Protein AF-A0A239NCH2-F1 (afdb_monomer_lite)

Organism: NCBI:txid366289

Radius of gyration: 20.2 Å; chains: 1; bounding box: 29×40×67 Å

Sequence (72 aa):
MDNVTPMKHKGSGEQPAHIDRTSYVLLVDTLIG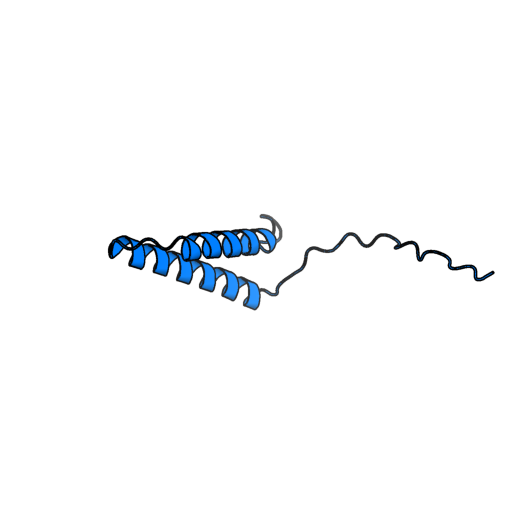FMQLRIAEGDAGRHC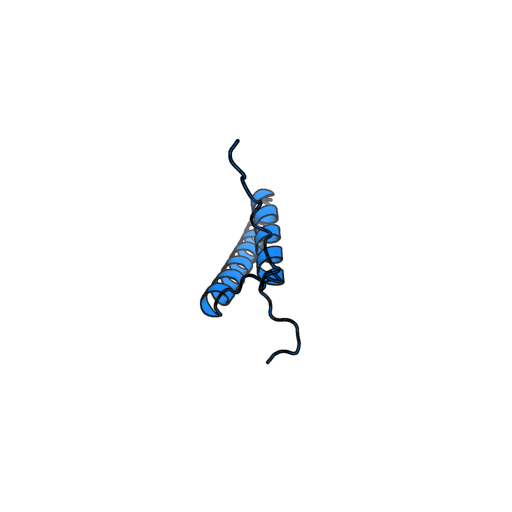DELDRLIGQLDRLADRFTPPKGVA

Foldseek 3Di:
DDPPDPPDPDDDPPDQDEDDPVVLVVLVVVLVVLVVVQVVCVVVVHHDVVSVVVNVVSVVVSVSHDPPPPDD

pLDDT: mean 81.35, std 20.25, range [41.56, 98.38]

Secondary structure (DSSP, 8-state):
--------------PPP---HHHHHHHHHHHHHHHHHHHHHHHTT---HHHHHHHHHHHHHHHHHSPPTT--

Structure (mmCIF, N/CA/C/O backbone):
data_AF-A0A239NCH2-F1
#
_entry.id   AF-A0A239NCH2-F1
#
loop_
_atom_site.group_PDB
_atom_site.id
_atom_site.type_symbol
_atom_site.label_atom_id
_atom_site.label_alt_id
_atom_site.label_comp_id
_atom_site.label_asym_id
_atom_site.label_entity_id
_atom_site.label_seq_id
_atom_site.pdbx_PDB_ins_code
_atom_site.Cartn_x
_atom_site.Cartn_y
_atom_site.Cartn_z
_atom_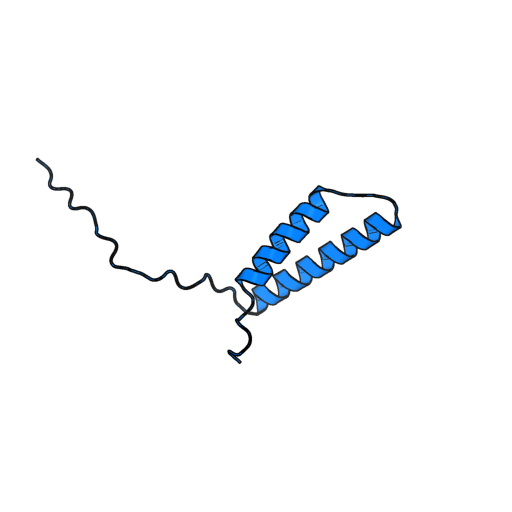site.occupancy
_atom_site.B_iso_or_equiv
_atom_site.auth_seq_id
_atom_site.auth_comp_id
_atom_site.auth_asym_id
_atom_site.auth_atom_id
_atom_site.pdbx_PDB_model_num
ATOM 1 N N . MET A 1 1 ? -3.801 23.911 -50.941 1.00 41.69 1 MET A N 1
ATOM 2 C CA . MET A 1 1 ? -4.107 22.462 -50.947 1.00 41.69 1 MET A CA 1
ATOM 3 C C . MET A 1 1 ? -2.911 21.788 -50.312 1.00 41.69 1 MET A C 1
ATOM 5 O O . MET A 1 1 ? -1.980 21.409 -51.009 1.00 41.69 1 MET A O 1
ATOM 9 N N . ASP A 1 2 ? -2.892 21.766 -48.985 1.00 45.38 2 ASP A N 1
ATOM 10 C CA . ASP A 1 2 ? -1.754 21.282 -48.212 1.00 45.38 2 ASP A CA 1
ATOM 11 C C . ASP A 1 2 ? -1.910 19.782 -47.969 1.00 45.38 2 ASP A C 1
ATOM 13 O O . ASP A 1 2 ? -2.833 19.327 -47.293 1.00 45.38 2 ASP A O 1
ATOM 17 N N . ASN A 1 3 ? -1.015 19.011 -48.588 1.00 51.22 3 ASN A N 1
ATOM 18 C CA . ASN A 1 3 ? -0.904 17.565 -48.436 1.00 51.22 3 ASN A CA 1
ATOM 19 C C . ASN A 1 3 ? -0.354 17.237 -47.041 1.00 51.22 3 ASN A C 1
ATOM 21 O O . ASN A 1 3 ? 0.848 17.046 -46.854 1.00 51.22 3 ASN A O 1
ATOM 25 N N . VAL A 1 4 ? -1.238 17.144 -46.049 1.00 52.59 4 VAL A N 1
ATOM 26 C CA . VAL A 1 4 ? -0.891 16.564 -44.750 1.00 52.59 4 VAL A CA 1
ATOM 27 C C . VAL A 1 4 ? -0.896 15.048 -44.909 1.00 52.59 4 VAL A C 1
ATOM 29 O O . VAL A 1 4 ? -1.942 14.404 -44.944 1.00 52.59 4 VAL A O 1
ATOM 32 N N . THR A 1 5 ? 0.294 14.470 -45.047 1.00 56.34 5 THR A N 1
ATOM 33 C CA . THR A 1 5 ? 0.450 13.014 -45.052 1.00 56.34 5 THR A CA 1
ATOM 34 C C . THR A 1 5 ? 0.353 12.535 -43.603 1.00 56.34 5 THR A C 1
ATOM 36 O O . THR A 1 5 ? 1.156 12.985 -42.782 1.00 56.34 5 THR A O 1
ATOM 39 N N . PRO A 1 6 ? -0.586 11.642 -43.242 1.00 55.47 6 PRO A N 1
ATOM 40 C CA . PRO A 1 6 ? -0.633 11.095 -41.895 1.00 55.47 6 PRO A CA 1
ATOM 41 C C . PRO A 1 6 ? 0.658 10.315 -41.658 1.00 55.47 6 PRO A C 1
ATOM 43 O O . PRO A 1 6 ? 0.977 9.390 -42.413 1.00 55.47 6 PRO A O 1
ATOM 46 N N . MET A 1 7 ? 1.413 10.689 -40.624 1.00 55.69 7 MET A N 1
ATOM 47 C CA . MET A 1 7 ? 2.541 9.894 -40.153 1.00 55.69 7 MET A CA 1
ATOM 48 C C . MET A 1 7 ? 2.010 8.520 -39.741 1.00 55.69 7 MET A C 1
ATOM 50 O O . MET A 1 7 ? 1.409 8.351 -38.682 1.00 55.69 7 MET A O 1
ATOM 54 N N . LYS A 1 8 ? 2.202 7.527 -40.613 1.00 45.31 8 LYS A N 1
ATOM 55 C CA . LYS A 1 8 ? 1.976 6.122 -40.288 1.00 45.31 8 LYS A CA 1
ATOM 56 C C . LYS A 1 8 ? 2.960 5.757 -39.183 1.00 45.31 8 LYS A C 1
ATOM 58 O O . LYS A 1 8 ? 4.153 5.617 -39.448 1.00 45.31 8 LYS A O 1
ATOM 63 N N . HIS A 1 9 ? 2.456 5.614 -37.960 1.00 48.09 9 HIS A N 1
ATOM 64 C CA . HIS A 1 9 ? 3.206 5.040 -36.852 1.00 48.09 9 HIS A CA 1
ATOM 65 C C . HIS A 1 9 ? 3.572 3.603 -37.242 1.00 48.09 9 HIS A C 1
ATOM 67 O O . HIS A 1 9 ? 2.749 2.689 -37.221 1.00 48.09 9 HIS A O 1
ATOM 73 N N . LYS A 1 10 ? 4.805 3.429 -37.718 1.00 42.59 10 LYS A N 1
ATOM 74 C CA . LYS A 1 10 ? 5.405 2.125 -37.976 1.00 42.59 10 LYS A CA 1
ATOM 75 C C . LYS A 1 10 ? 5.586 1.473 -36.608 1.00 42.59 10 LYS A C 1
ATOM 77 O O . LYS A 1 10 ? 6.119 2.112 -35.707 1.00 42.59 10 LYS A O 1
ATOM 82 N N . GLY A 1 11 ? 5.042 0.268 -36.457 1.00 52.50 11 GLY A N 1
ATOM 83 C CA . GLY A 1 11 ? 4.869 -0.409 -35.178 1.00 52.50 11 GLY A CA 1
ATOM 84 C C . GLY A 1 11 ? 6.078 -0.314 -34.252 1.00 52.50 11 GLY A C 1
ATOM 85 O O . GLY A 1 11 ? 7.177 -0.728 -34.608 1.00 52.50 11 GLY A O 1
ATOM 86 N N . SER A 1 12 ? 5.823 0.170 -33.046 1.00 41.56 12 SER A N 1
ATOM 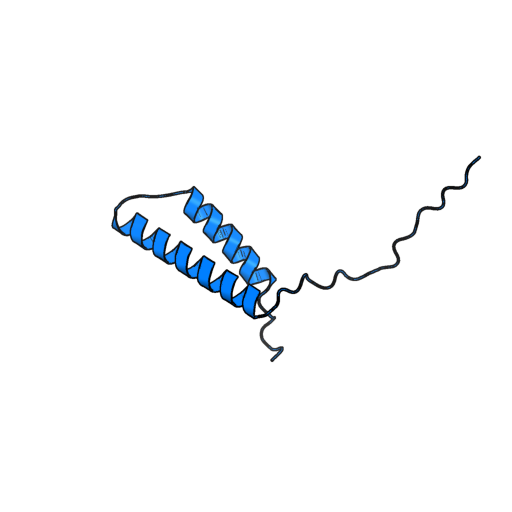87 C CA . SER A 1 12 ? 6.631 -0.152 -31.884 1.00 41.56 12 SER A CA 1
ATOM 88 C C . SER A 1 12 ? 5.713 -0.983 -31.012 1.00 41.56 12 SER A C 1
ATOM 90 O O . SER A 1 12 ? 4.752 -0.450 -30.463 1.00 41.56 12 SER A O 1
ATOM 92 N N . GLY A 1 13 ? 5.946 -2.297 -30.965 1.00 48.56 13 GLY A N 1
ATOM 93 C CA . GLY A 1 13 ? 5.411 -3.109 -29.881 1.00 48.56 13 GLY A CA 1
ATOM 94 C C . GLY A 1 13 ? 5.824 -2.411 -28.597 1.00 48.56 13 GLY A C 1
ATOM 95 O O . GLY A 1 13 ? 7.020 -2.245 -28.360 1.00 48.56 13 GLY A O 1
ATOM 96 N N . GLU A 1 14 ? 4.840 -1.873 -27.886 1.00 50.91 14 GLU A N 1
ATOM 97 C CA . GLU A 1 14 ? 5.030 -1.097 -26.673 1.00 50.91 14 GLU A CA 1
ATOM 98 C C . GLU A 1 14 ? 5.782 -2.014 -25.707 1.00 50.91 14 GLU A C 1
ATOM 100 O O . GLU A 1 14 ? 5.215 -2.975 -25.183 1.00 50.91 14 GLU A O 1
ATOM 105 N N . GLN A 1 15 ? 7.102 -1.823 -25.583 1.00 54.78 15 GLN A N 1
ATOM 106 C CA . GLN A 1 15 ? 7.858 -2.537 -24.565 1.00 54.78 15 GLN A CA 1
ATOM 107 C C . GLN A 1 15 ? 7.166 -2.201 -23.247 1.00 54.78 15 GLN A C 1
ATOM 109 O O . GLN A 1 15 ? 6.928 -1.011 -23.000 1.00 54.78 15 GLN A O 1
ATOM 114 N N . PRO A 1 16 ? 6.777 -3.210 -22.446 1.00 62.53 16 PRO A N 1
ATOM 115 C CA . PRO A 1 16 ? 6.116 -2.958 -21.181 1.00 62.53 16 PRO A CA 1
ATOM 116 C C . PRO A 1 16 ? 6.924 -1.918 -20.419 1.00 62.53 16 PRO A C 1
ATOM 118 O O . PRO A 1 16 ? 8.154 -1.989 -20.402 1.00 62.53 16 PRO A O 1
ATOM 121 N N . ALA A 1 17 ? 6.252 -0.932 -19.827 1.00 67.19 17 ALA A N 1
ATOM 122 C CA . ALA A 1 17 ? 6.939 0.006 -18.957 1.00 67.19 17 ALA A CA 1
ATOM 123 C C . ALA A 1 17 ? 7.763 -0.810 -17.947 1.00 67.19 17 ALA A C 1
ATOM 125 O O . ALA A 1 17 ? 7.243 -1.716 -17.297 1.00 67.19 17 ALA A O 1
ATOM 126 N N . HIS A 1 18 ? 9.061 -0.540 -17.875 1.00 76.62 18 HIS A N 1
ATOM 127 C CA . HIS A 1 18 ? 9.961 -1.205 -16.947 1.00 76.62 18 HIS A CA 1
ATOM 128 C C . HIS A 1 18 ? 10.269 -0.221 -15.824 1.00 76.62 18 HIS A C 1
ATOM 130 O O . HIS A 1 18 ? 10.711 0.897 -16.086 1.00 76.62 18 HIS A O 1
ATOM 136 N N . ILE A 1 19 ? 10.029 -0.632 -14.581 1.00 84.44 19 ILE A N 1
ATOM 137 C CA . ILE A 1 19 ? 10.582 0.051 -13.412 1.00 84.44 19 ILE A CA 1
ATOM 138 C C . ILE A 1 19 ? 11.865 -0.659 -12.998 1.00 84.44 19 ILE A C 1
ATOM 140 O O . ILE A 1 19 ? 11.997 -1.874 -13.166 1.00 84.44 19 ILE A O 1
ATOM 144 N N . ASP A 1 20 ? 12.830 0.094 -12.482 1.00 89.19 20 ASP A N 1
ATOM 145 C CA . ASP A 1 20 ? 14.041 -0.504 -11.944 1.00 89.19 20 ASP A CA 1
ATOM 146 C C . ASP A 1 20 ? 13.733 -1.302 -10.665 1.00 89.19 20 ASP A C 1
ATOM 148 O O . ASP A 1 20 ? 12.700 -1.125 -10.012 1.00 89.19 20 ASP A O 1
ATOM 152 N N . ARG A 1 21 ? 14.659 -2.185 -10.285 1.00 88.50 21 ARG A N 1
ATOM 153 C CA . ARG A 1 21 ? 14.508 -3.050 -9.110 1.00 88.50 21 ARG A CA 1
ATOM 154 C C . ARG A 1 21 ? 14.264 -2.264 -7.818 1.00 88.50 21 ARG A C 1
ATOM 156 O O . ARG A 1 21 ? 13.502 -2.735 -6.982 1.00 88.50 21 ARG A O 1
ATOM 163 N N . THR A 1 22 ? 14.892 -1.105 -7.640 1.00 93.50 22 THR A N 1
ATOM 164 C CA . THR A 1 22 ? 14.731 -0.275 -6.434 1.00 93.50 22 THR A CA 1
ATOM 165 C C . THR A 1 22 ? 13.312 0.268 -6.362 1.00 93.50 22 THR A C 1
ATOM 167 O 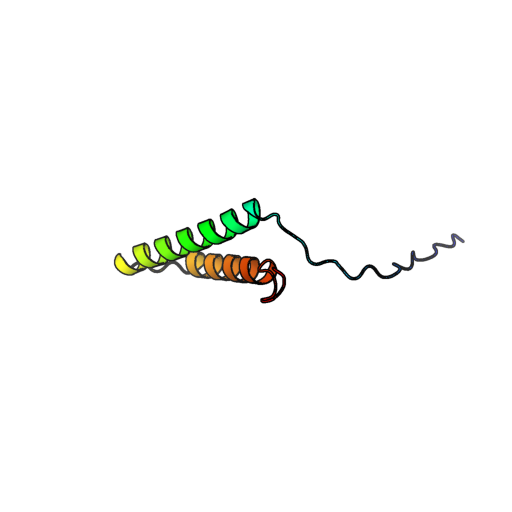O . THR A 1 22 ? 12.660 0.164 -5.327 1.00 93.50 22 THR A O 1
ATOM 170 N N . SER A 1 23 ? 12.810 0.774 -7.488 1.00 92.19 23 SER A N 1
ATOM 171 C CA . SER A 1 23 ? 11.435 1.259 -7.612 1.00 92.19 23 SER A CA 1
ATOM 172 C C . SER A 1 23 ? 10.407 0.136 -7.415 1.00 92.19 23 SER A C 1
ATOM 174 O O . SER A 1 23 ? 9.388 0.348 -6.762 1.00 92.19 23 SER A O 1
ATOM 176 N N . TYR A 1 24 ? 10.685 -1.076 -7.911 1.00 91.25 24 TYR A N 1
ATOM 177 C CA . TYR A 1 24 ? 9.838 -2.250 -7.670 1.00 91.25 24 TYR A CA 1
ATOM 178 C C . TYR A 1 24 ? 9.820 -2.667 -6.193 1.00 91.25 24 TYR A C 1
ATOM 180 O O . TYR A 1 24 ? 8.753 -2.924 -5.642 1.00 91.25 24 TYR A O 1
ATOM 188 N N . VAL A 1 25 ? 10.980 -2.693 -5.528 1.00 93.88 25 VAL A N 1
ATOM 189 C CA . VAL A 1 25 ? 11.062 -2.982 -4.086 1.00 93.88 25 VAL A CA 1
ATOM 190 C C . VAL A 1 25 ? 10.258 -1.956 -3.291 1.00 93.88 25 VAL A C 1
ATOM 192 O O . VAL A 1 25 ? 9.441 -2.346 -2.466 1.00 93.88 25 VAL A O 1
ATOM 195 N N . LEU A 1 26 ? 10.394 -0.665 -3.607 1.00 96.50 26 LEU A N 1
ATOM 196 C CA . LEU A 1 26 ? 9.627 0.389 -2.943 1.00 96.50 26 LEU A CA 1
ATOM 197 C C . LEU A 1 26 ? 8.111 0.220 -3.134 1.00 96.50 26 LEU A C 1
ATOM 199 O O . LEU A 1 26 ? 7.344 0.443 -2.198 1.00 96.50 26 LEU A O 1
ATOM 203 N N . LEU A 1 27 ? 7.671 -0.189 -4.327 1.00 95.00 27 LEU A N 1
ATOM 204 C CA . LEU A 1 27 ? 6.265 -0.486 -4.602 1.00 95.00 27 LEU A CA 1
ATOM 205 C C . LEU A 1 27 ? 5.751 -1.636 -3.723 1.00 95.00 27 LEU A C 1
ATOM 207 O O . LEU A 1 27 ? 4.692 -1.509 -3.108 1.00 95.00 27 LEU A O 1
ATOM 211 N N . VAL A 1 28 ? 6.506 -2.733 -3.635 1.00 95.19 28 VAL A N 1
ATOM 212 C CA . VAL A 1 28 ? 6.138 -3.895 -2.812 1.00 95.19 28 VAL A CA 1
ATOM 213 C C . VAL A 1 28 ? 6.135 -3.541 -1.323 1.00 95.19 28 VAL A C 1
ATOM 215 O O . VAL A 1 28 ? 5.170 -3.861 -0.632 1.00 95.19 28 VAL A O 1
ATOM 218 N N . ASP A 1 29 ? 7.149 -2.825 -0.836 1.00 97.75 29 ASP A N 1
ATOM 219 C CA . ASP A 1 29 ? 7.224 -2.378 0.561 1.00 97.75 29 ASP A CA 1
ATOM 220 C C . ASP A 1 29 ? 6.049 -1.455 0.915 1.00 97.75 29 ASP A C 1
ATOM 222 O O . ASP A 1 29 ? 5.442 -1.583 1.981 1.00 97.75 29 ASP A O 1
ATOM 226 N N . THR A 1 30 ? 5.666 -0.567 -0.008 1.00 97.75 30 THR A N 1
ATOM 227 C CA . THR A 1 30 ? 4.492 0.301 0.158 1.00 97.75 30 THR A CA 1
ATOM 228 C C . THR A 1 30 ? 3.206 -0.521 0.246 1.00 97.75 30 THR A C 1
ATOM 230 O O . THR A 1 30 ? 2.384 -0.282 1.131 1.00 97.75 30 THR A O 1
ATOM 233 N N . LEU A 1 31 ? 3.033 -1.517 -0.629 1.00 97.81 31 LEU A N 1
ATOM 234 C CA . LEU A 1 31 ? 1.875 -2.411 -0.604 1.00 97.81 31 LEU A CA 1
ATOM 235 C C . LEU A 1 31 ? 1.791 -3.195 0.716 1.00 97.81 31 LEU A C 1
ATOM 237 O O . LEU A 1 31 ? 0.717 -3.266 1.314 1.00 97.81 31 LEU A O 1
ATOM 241 N N . ILE A 1 32 ? 2.920 -3.715 1.213 1.00 97.75 32 ILE A N 1
ATOM 242 C CA . ILE A 1 32 ? 3.000 -4.387 2.519 1.00 97.75 32 ILE A CA 1
ATOM 243 C C . ILE A 1 32 ? 2.571 -3.433 3.640 1.00 97.75 32 ILE A C 1
ATOM 245 O O . ILE A 1 32 ? 1.737 -3.804 4.467 1.00 97.75 32 ILE A O 1
ATOM 249 N N . GLY A 1 33 ? 3.082 -2.199 3.649 1.00 98.38 33 GLY A N 1
ATOM 250 C CA . GLY A 1 33 ? 2.710 -1.194 4.647 1.00 98.38 33 GLY A CA 1
ATOM 251 C C . GLY A 1 33 ? 1.210 -0.879 4.647 1.00 98.38 33 GLY A C 1
ATOM 252 O O . GLY A 1 33 ? 0.591 -0.781 5.706 1.00 98.38 33 GLY A O 1
ATOM 253 N N . PHE A 1 34 ? 0.587 -0.799 3.469 1.00 98.12 34 PHE A N 1
ATOM 254 C CA . PHE A 1 34 ? -0.857 -0.583 3.350 1.00 98.12 34 PHE A CA 1
ATOM 255 C C . PHE A 1 34 ? -1.668 -1.783 3.856 1.00 98.12 34 PHE A C 1
ATOM 257 O O . PHE A 1 34 ? -2.672 -1.598 4.544 1.00 98.12 34 PHE A O 1
ATOM 264 N N . MET A 1 35 ? -1.230 -3.013 3.571 1.00 97.88 35 MET A N 1
ATOM 265 C CA . MET A 1 35 ? -1.869 -4.219 4.111 1.00 97.88 35 MET A CA 1
ATOM 266 C C . MET A 1 35 ? -1.763 -4.283 5.639 1.00 97.88 35 MET A C 1
ATOM 268 O O . MET A 1 35 ? -2.742 -4.611 6.305 1.00 97.88 35 MET A O 1
ATOM 272 N N . GLN A 1 36 ? -0.609 -3.921 6.205 1.00 98.38 36 GLN A N 1
ATOM 273 C CA . GLN A 1 36 ? -0.424 -3.827 7.657 1.00 98.38 36 GLN A CA 1
ATOM 274 C C . GLN A 1 36 ? -1.347 -2.776 8.278 1.00 98.38 36 GLN A C 1
ATOM 276 O O . GLN A 1 36 ? -1.981 -3.047 9.296 1.00 98.38 36 GLN A O 1
ATOM 281 N N . LEU A 1 37 ? -1.477 -1.606 7.644 1.00 98.00 37 LEU A N 1
ATOM 282 C CA . LEU A 1 37 ? -2.417 -0.576 8.081 1.00 98.00 37 LEU A CA 1
ATOM 283 C C . LEU A 1 37 ? -3.861 -1.090 8.045 1.00 98.00 37 LEU A C 1
ATOM 285 O O . LEU A 1 37 ? -4.599 -0.890 9.003 1.00 98.00 37 LEU A O 1
ATOM 289 N N . ARG A 1 38 ? -4.258 -1.804 6.985 1.00 97.44 38 ARG A N 1
ATOM 290 C CA . ARG A 1 38 ? -5.604 -2.388 6.870 1.00 97.44 38 ARG A CA 1
ATOM 291 C C . ARG A 1 38 ? -5.894 -3.365 8.007 1.00 97.44 38 ARG A C 1
ATOM 293 O O . ARG A 1 38 ? -6.999 -3.351 8.542 1.00 97.44 38 ARG A O 1
ATOM 300 N N . ILE A 1 39 ? -4.916 -4.193 8.371 1.00 97.38 39 ILE A N 1
ATOM 301 C CA . ILE A 1 39 ? -5.031 -5.114 9.508 1.00 97.38 39 ILE A CA 1
ATOM 302 C C . ILE A 1 39 ? -5.211 -4.320 10.806 1.00 97.38 39 ILE A C 1
ATOM 304 O O . ILE A 1 39 ? -6.174 -4.559 11.524 1.00 97.38 39 ILE A O 1
ATOM 308 N N . ALA A 1 40 ? -4.358 -3.324 11.062 1.00 98.00 40 ALA A N 1
ATOM 309 C CA . ALA A 1 40 ? -4.428 -2.513 12.278 1.00 98.00 40 ALA A CA 1
ATOM 310 C C . ALA A 1 40 ? -5.758 -1.745 12.418 1.00 98.00 40 ALA A C 1
ATOM 312 O O . ALA A 1 40 ? -6.304 -1.637 13.516 1.00 98.00 40 ALA A O 1
ATOM 313 N N . GLU A 1 41 ? -6.299 -1.225 11.314 1.00 97.81 41 GLU A N 1
ATOM 314 C CA . GLU A 1 41 ? -7.621 -0.592 11.292 1.00 97.81 41 GLU A CA 1
ATOM 315 C C . GLU A 1 41 ? -8.731 -1.608 11.592 1.00 97.81 41 GLU A C 1
ATOM 317 O O . GLU A 1 41 ? -9.591 -1.341 12.435 1.00 97.81 41 GLU A O 1
ATOM 322 N N . GLY A 1 42 ? -8.668 -2.794 10.977 1.00 96.31 42 GLY A N 1
ATOM 323 C CA . GLY A 1 42 ? -9.610 -3.887 11.217 1.00 96.31 42 GLY A CA 1
ATOM 324 C C . GLY A 1 42 ? -9.603 -4.380 12.666 1.00 96.31 42 GLY A C 1
ATOM 325 O O . GLY A 1 42 ? -10.670 -4.528 13.262 1.00 96.31 42 GLY A O 1
ATOM 326 N N . ASP A 1 43 ? -8.422 -4.543 13.263 1.00 97.62 43 ASP A N 1
ATOM 327 C CA . ASP A 1 43 ? -8.250 -4.909 14.676 1.00 97.62 43 ASP A CA 1
ATOM 328 C C . ASP A 1 43 ? -8.835 -3.844 15.617 1.00 97.62 43 ASP A C 1
ATOM 330 O O . ASP A 1 43 ? -9.340 -4.155 16.696 1.00 97.62 43 ASP A O 1
ATOM 334 N N . ALA A 1 44 ? -8.823 -2.579 15.191 1.00 97.56 44 ALA A N 1
ATOM 335 C CA . ALA A 1 44 ? -9.452 -1.475 15.904 1.00 97.56 44 ALA A CA 1
ATOM 336 C C . ALA A 1 44 ? -10.954 -1.304 15.589 1.00 97.56 44 ALA A C 1
ATOM 338 O O . ALA A 1 44 ? -11.565 -0.326 16.028 1.00 97.56 44 ALA A O 1
ATOM 339 N N . GLY A 1 45 ? -11.551 -2.223 14.821 1.00 97.06 45 GLY A N 1
ATOM 340 C CA . GLY A 1 45 ? -12.960 -2.193 14.428 1.00 97.06 45 GLY A CA 1
ATOM 341 C C . GLY A 1 45 ? -13.310 -1.099 13.415 1.00 97.06 45 GLY A C 1
ATOM 342 O O . GLY A 1 45 ? -14.485 -0.764 13.265 1.00 97.06 45 GLY A O 1
ATOM 343 N N . ARG A 1 46 ? -12.315 -0.517 12.736 1.00 96.06 46 ARG A N 1
ATOM 344 C CA . ARG A 1 46 ? -12.503 0.500 11.697 1.00 96.06 46 ARG A CA 1
ATOM 345 C C . ARG A 1 46 ? -12.340 -0.129 10.320 1.00 96.06 46 ARG A C 1
ATOM 347 O O . ARG A 1 46 ? -11.429 -0.913 10.074 1.00 96.06 46 ARG A O 1
ATOM 354 N N . HIS A 1 47 ? -13.226 0.238 9.403 1.00 93.25 47 HIS A N 1
ATOM 355 C CA . HIS A 1 47 ? -13.111 -0.136 8.000 1.00 93.25 47 HIS A CA 1
ATOM 356 C C . HIS A 1 47 ? -12.898 1.118 7.157 1.00 93.25 47 HIS A C 1
ATOM 358 O O . HIS A 1 47 ? -13.561 2.132 7.376 1.00 93.25 47 HIS A O 1
ATOM 364 N N . CYS A 1 48 ? -11.954 1.054 6.220 1.00 96.00 48 CYS A N 1
ATOM 365 C CA . CYS A 1 48 ? -11.597 2.170 5.356 1.00 96.00 48 CYS A CA 1
ATOM 366 C C . CYS A 1 48 ? -11.629 1.711 3.896 1.00 96.00 48 CYS A C 1
ATOM 368 O O . CYS A 1 48 ? -10.656 1.154 3.390 1.00 96.00 48 CYS A O 1
ATOM 370 N N . ASP A 1 49 ? -12.745 1.968 3.214 1.00 96.50 49 ASP A N 1
ATOM 371 C CA . ASP A 1 49 ? -12.957 1.566 1.816 1.00 96.50 49 ASP A CA 1
ATOM 372 C C . ASP A 1 49 ? -11.889 2.141 0.874 1.00 96.50 49 ASP A C 1
ATOM 374 O O . ASP A 1 49 ? -11.469 1.502 -0.092 1.00 96.50 49 ASP A O 1
ATOM 378 N N . GLU A 1 50 ? -11.413 3.355 1.163 1.00 97.50 50 GLU A N 1
ATOM 379 C CA . GLU A 1 50 ? -10.366 3.994 0.366 1.00 97.50 50 GLU A CA 1
ATOM 380 C C . GLU A 1 50 ? -9.024 3.268 0.515 1.00 97.50 50 GLU A C 1
ATOM 382 O O . GLU A 1 50 ? -8.294 3.122 -0.464 1.00 97.50 50 GLU A O 1
ATOM 387 N N . LEU A 1 51 ? -8.717 2.747 1.708 1.00 97.56 51 LEU A N 1
ATOM 388 C CA . LEU A 1 51 ? -7.517 1.943 1.927 1.00 97.56 51 LEU A CA 1
ATOM 389 C C . LEU A 1 51 ? -7.571 0.649 1.105 1.00 97.56 51 LEU A C 1
ATOM 391 O O . LEU A 1 51 ? -6.596 0.300 0.439 1.00 97.56 51 LEU A O 1
ATOM 395 N N . ASP A 1 52 ? -8.727 -0.012 1.075 1.00 97.50 52 ASP A N 1
ATOM 396 C CA . ASP A 1 52 ? -8.953 -1.207 0.259 1.00 97.50 52 ASP A CA 1
ATOM 397 C C . ASP A 1 52 ? -8.827 -0.912 -1.242 1.00 97.50 52 ASP A C 1
ATOM 399 O O . ASP A 1 52 ? -8.203 -1.680 -1.986 1.00 97.50 52 ASP A O 1
ATOM 403 N N . ARG A 1 53 ? -9.356 0.232 -1.693 1.00 98.12 53 ARG A N 1
ATOM 404 C CA . ARG A 1 53 ? -9.218 0.693 -3.080 1.00 98.12 53 ARG A CA 1
ATOM 405 C C . ARG A 1 53 ? -7.755 0.912 -3.460 1.00 98.12 53 ARG A C 1
ATOM 407 O O . ARG A 1 53 ? -7.335 0.463 -4.529 1.00 98.12 53 ARG A O 1
ATOM 414 N N . LEU A 1 54 ? -6.987 1.586 -2.602 1.00 98.12 54 LEU A N 1
ATOM 415 C CA . LEU A 1 54 ? -5.572 1.883 -2.836 1.00 98.12 54 LEU A CA 1
ATOM 416 C C . LEU A 1 54 ? -4.720 0.609 -2.847 1.00 98.12 54 LEU A C 1
ATOM 418 O O . LEU A 1 54 ? -3.891 0.450 -3.743 1.00 98.12 54 LEU A O 1
ATOM 422 N N . ILE A 1 55 ? -4.977 -0.336 -1.936 1.00 97.88 55 ILE A N 1
ATOM 423 C CA . ILE A 1 55 ? -4.337 -1.662 -1.947 1.00 97.88 55 ILE A CA 1
ATOM 424 C C . ILE A 1 55 ? -4.568 -2.352 -3.294 1.00 97.88 55 ILE A C 1
ATOM 426 O O . ILE A 1 55 ? -3.615 -2.815 -3.914 1.00 97.88 55 ILE A O 1
ATOM 430 N N . GLY A 1 56 ? -5.805 -2.361 -3.798 1.00 97.69 56 GLY A N 1
ATOM 431 C CA . GLY A 1 56 ? -6.116 -2.976 -5.091 1.00 97.69 56 GLY A CA 1
ATOM 432 C C . GLY A 1 56 ? -5.445 -2.290 -6.289 1.00 97.69 56 GLY A C 1
ATOM 433 O O . GLY A 1 56 ? -5.126 -2.946 -7.280 1.00 97.69 56 GLY A O 1
ATOM 434 N N . GLN A 1 57 ? -5.217 -0.975 -6.231 1.00 97.19 57 GLN A N 1
ATOM 435 C CA . GLN A 1 57 ? -4.476 -0.255 -7.272 1.00 97.19 57 GLN A CA 1
ATOM 436 C C . GLN A 1 57 ? -2.981 -0.590 -7.244 1.00 97.19 57 GLN A C 1
ATOM 438 O O . GLN A 1 57 ? -2.399 -0.833 -8.302 1.00 97.19 57 GLN A O 1
ATOM 443 N N . LEU A 1 58 ? -2.381 -0.630 -6.052 1.00 95.75 58 LEU A N 1
ATOM 444 C CA . LEU A 1 58 ? -0.975 -0.985 -5.859 1.00 95.75 58 LEU A CA 1
ATOM 445 C C . LEU A 1 58 ? -0.698 -2.442 -6.246 1.00 95.75 58 LEU A C 1
ATOM 447 O O . LEU A 1 58 ? 0.300 -2.707 -6.907 1.00 95.75 58 LEU A O 1
ATOM 451 N N . ASP A 1 59 ? -1.603 -3.363 -5.917 1.00 95.75 59 ASP A N 1
ATOM 452 C CA . ASP A 1 59 ? -1.498 -4.781 -6.276 1.00 95.75 59 ASP A CA 1
ATOM 453 C C . ASP A 1 59 ? -1.468 -4.987 -7.800 1.00 95.75 59 ASP A C 1
ATOM 455 O O . ASP A 1 59 ? -0.550 -5.600 -8.341 1.00 95.75 59 ASP A O 1
ATOM 459 N N . ARG A 1 60 ? -2.389 -4.345 -8.534 1.00 94.62 60 ARG A N 1
ATOM 460 C CA . ARG A 1 60 ? -2.391 -4.363 -10.012 1.00 94.62 60 ARG A CA 1
ATOM 461 C C . ARG A 1 60 ? -1.127 -3.753 -10.613 1.00 94.62 60 ARG A C 1
ATOM 463 O O . ARG A 1 60 ? -0.717 -4.136 -11.710 1.00 94.62 60 ARG A O 1
ATOM 470 N N . LEU A 1 61 ? -0.551 -2.757 -9.942 1.00 91.75 61 LEU A N 1
ATOM 471 C CA . LEU A 1 61 ? 0.688 -2.130 -10.382 1.00 91.75 61 LEU A CA 1
ATOM 472 C C . LEU A 1 61 ? 1.875 -3.075 -10.166 1.00 91.75 61 LEU A C 1
ATOM 474 O O . LEU A 1 61 ? 2.690 -3.235 -11.071 1.00 91.75 61 LEU A O 1
ATOM 478 N N . ALA A 1 62 ? 1.940 -3.734 -9.009 1.00 90.44 62 ALA A N 1
ATOM 479 C CA . ALA A 1 62 ? 2.975 -4.709 -8.690 1.00 90.44 62 ALA A CA 1
ATOM 480 C C . ALA A 1 62 ? 2.920 -5.911 -9.642 1.00 90.44 62 ALA A C 1
ATOM 482 O O . ALA A 1 62 ? 3.954 -6.297 -10.184 1.00 90.44 62 ALA A O 1
ATOM 483 N N . ASP A 1 63 ? 1.727 -6.438 -9.932 1.00 89.75 63 ASP A N 1
ATOM 484 C CA . ASP A 1 63 ? 1.531 -7.537 -10.886 1.00 89.75 63 ASP A CA 1
ATOM 485 C C . ASP A 1 63 ? 2.045 -7.171 -12.289 1.00 89.75 63 ASP A C 1
ATOM 487 O O . ASP A 1 63 ? 2.819 -7.913 -12.890 1.00 89.75 63 ASP A O 1
ATOM 491 N N . ARG A 1 64 ? 1.733 -5.958 -12.771 1.00 88.12 64 ARG A N 1
ATOM 492 C CA . ARG A 1 64 ? 2.203 -5.463 -14.077 1.00 88.12 64 ARG A CA 1
ATOM 493 C C . ARG A 1 64 ? 3.728 -5.422 -14.198 1.00 88.12 64 ARG A C 1
ATOM 495 O O . ARG A 1 64 ? 4.251 -5.627 -15.292 1.00 88.12 64 ARG A O 1
ATOM 502 N N . PHE A 1 65 ? 4.424 -5.100 -13.112 1.00 85.56 65 PHE A N 1
ATOM 503 C CA . PHE A 1 65 ? 5.882 -4.962 -13.104 1.00 85.56 65 PHE A CA 1
ATOM 504 C C . PHE A 1 65 ? 6.611 -6.200 -12.576 1.00 85.56 65 PHE A C 1
ATOM 506 O O . PHE A 1 65 ? 7.842 -6.228 -12.593 1.00 85.56 65 PHE A O 1
ATOM 513 N N . THR A 1 66 ? 5.882 -7.226 -12.130 1.00 82.75 66 THR A N 1
ATOM 514 C CA . THR A 1 66 ? 6.473 -8.493 -11.707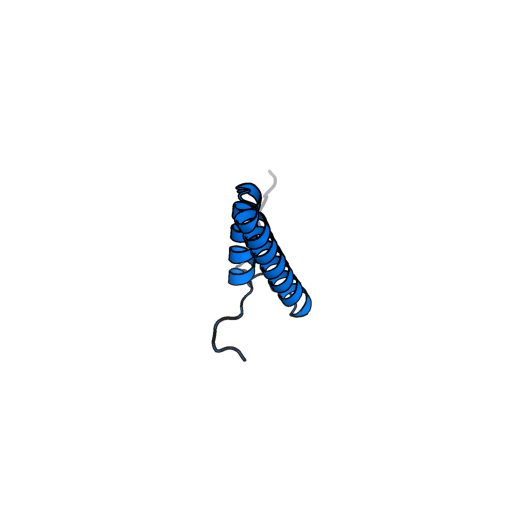 1.00 82.75 66 THR A CA 1
ATOM 515 C C . THR A 1 66 ? 7.053 -9.199 -12.935 1.00 82.75 66 THR A C 1
ATOM 517 O O . THR A 1 66 ? 6.324 -9.453 -13.898 1.00 82.75 66 THR A O 1
ATOM 520 N N . PRO A 1 67 ? 8.353 -9.546 -12.943 1.00 68.31 67 PRO A N 1
ATOM 521 C CA . PRO A 1 67 ? 8.928 -10.303 -14.043 1.00 68.31 67 PRO A CA 1
ATOM 522 C C . PRO A 1 67 ? 8.208 -11.652 -14.203 1.00 68.31 67 PRO A C 1
ATOM 524 O O . PRO A 1 67 ? 7.941 -12.321 -13.197 1.00 68.31 67 PRO A O 1
ATOM 527 N N . PRO A 1 68 ? 7.907 -12.101 -15.435 1.00 71.62 68 PRO A N 1
ATOM 528 C CA . PRO A 1 68 ? 7.315 -13.413 -15.645 1.00 71.62 68 PRO A CA 1
ATOM 529 C C . PRO A 1 68 ? 8.220 -14.499 -15.053 1.00 71.62 68 PRO A C 1
ATOM 531 O O . PRO A 1 68 ? 9.442 -14.491 -15.227 1.00 71.62 68 PRO A O 1
ATOM 534 N N . LYS A 1 69 ? 7.607 -15.445 -14.334 1.00 60.75 69 LYS A N 1
ATOM 535 C CA . LYS A 1 69 ? 8.310 -16.571 -13.707 1.00 60.75 69 LYS A CA 1
ATOM 536 C C . LYS A 1 69 ? 9.108 -17.326 -14.778 1.00 60.75 69 LYS A C 1
ATOM 538 O O . LYS A 1 69 ? 8.509 -17.915 -15.673 1.00 60.75 69 LYS A O 1
ATOM 543 N N . GLY A 1 70 ? 10.439 -17.309 -14.680 1.00 53.81 70 GLY A N 1
ATOM 544 C CA . GLY A 1 70 ? 11.336 -18.021 -15.602 1.00 53.81 70 GLY A CA 1
ATOM 545 C C . GLY A 1 70 ? 12.348 -17.156 -16.357 1.00 53.81 70 GLY A C 1
ATOM 546 O O . GLY A 1 70 ? 13.124 -17.706 -17.130 1.00 53.81 70 GLY A O 1
ATOM 547 N N . VAL A 1 71 ? 12.377 -15.839 -16.129 1.00 50.22 71 VAL A N 1
ATOM 548 C CA . VAL A 1 71 ? 13.446 -14.959 -16.628 1.00 50.22 71 VAL A CA 1
ATOM 549 C C . VAL A 1 71 ? 14.290 -14.518 -15.429 1.00 50.22 71 VAL A C 1
ATOM 551 O O . VAL A 1 71 ? 14.005 -13.500 -14.802 1.00 50.22 71 VAL A O 1
ATOM 554 N N . ALA A 1 72 ? 15.251 -15.360 -15.047 1.00 45.31 72 ALA A N 1
ATOM 555 C CA . ALA A 1 72 ? 16.260 -15.091 -14.021 1.00 45.31 72 ALA A CA 1
ATOM 556 C C . ALA A 1 72 ? 17.647 -15.066 -14.667 1.00 45.31 72 ALA A C 1
ATOM 558 O O . ALA A 1 72 ? 17.859 -15.880 -15.596 1.00 45.31 72 ALA A O 1
#